Protein AF-A0A851KJR7-F1 (afdb_monomer)

Radius of gyration: 12.96 Å; Cα contacts (8 Å, |Δi|>4): 81; chains: 1; bounding box: 37×23×33 Å

Sequence (93 aa):
ALSKPLDEAFSLWKKLLENPGIPEVRSPEQTVSSLQLLATLYRLQDKPIQALESFLLLRSLCRRLGDPLGTADSLCQLSRILLQLHCPAQAQV

Organism: Vidua chalybeata (NCBI:txid81927)

Solvent-accessible surface area (backbone atoms only — not comparable to full-atom values): 5208 Å² total; per-residue (Å²): 117,99,52,55,71,57,57,51,51,50,52,50,50,52,63,61,59,64,55,86,63,76,68,98,58,99,48,66,68,62,49,53,53,53,43,51,49,51,19,50,53,27,48,75,66,77,33,59,66,63,14,42,56,34,29,52,53,43,23,54,51,24,54,62,72,70,34,66,65,55,26,50,51,27,50,55,53,43,28,52,51,28,48,75,69,72,36,58,81,78,36,66,128

Structure (mmCIF, N/CA/C/O backbone):
data_AF-A0A851KJR7-F1
#
_entry.id   AF-A0A851KJR7-F1
#
loop_
_atom_site.group_PDB
_atom_site.id
_atom_site.type_symbol
_atom_site.label_atom_id
_atom_site.label_alt_id
_atom_site.label_comp_id
_atom_site.label_asym_id
_atom_site.label_entity_id
_atom_site.label_seq_id
_atom_site.pdbx_PDB_ins_code
_atom_site.Cartn_x
_atom_site.Cartn_y
_atom_site.Cartn_z
_atom_site.occupancy
_atom_site.B_iso_or_equiv
_atom_site.auth_seq_id
_atom_site.auth_comp_id
_atom_site.auth_asym_id
_atom_site.auth_atom_id
_atom_site.pdbx_PDB_model_num
ATOM 1 N N . ALA A 1 1 ? 5.823 12.859 17.905 1.00 60.78 1 ALA A N 1
ATOM 2 C CA . ALA A 1 1 ? 4.907 11.785 17.467 1.00 60.78 1 ALA A CA 1
ATOM 3 C C . ALA A 1 1 ? 5.730 10.680 16.813 1.00 60.78 1 ALA A C 1
ATOM 5 O O . ALA A 1 1 ? 6.559 11.003 15.970 1.00 60.78 1 ALA A O 1
ATOM 6 N N . LEU A 1 2 ? 5.540 9.416 17.207 1.00 72.56 2 LEU A N 1
ATOM 7 C CA . LEU A 1 2 ? 6.338 8.263 16.742 1.00 72.56 2 LEU A CA 1
ATOM 8 C C . LEU A 1 2 ? 6.260 8.015 15.219 1.00 72.56 2 LEU A C 1
ATOM 10 O O . LEU A 1 2 ? 7.076 7.284 14.675 1.00 72.56 2 LEU A O 1
ATOM 14 N N . SER A 1 3 ? 5.320 8.656 14.518 1.00 81.88 3 SER A N 1
ATOM 15 C CA . SER A 1 3 ? 5.102 8.487 13.080 1.00 81.88 3 SER A CA 1
ATOM 16 C C . SER A 1 3 ? 5.804 9.505 12.183 1.00 81.88 3 SER A C 1
ATOM 18 O O . SER A 1 3 ? 5.733 9.352 10.971 1.00 81.88 3 SER A O 1
ATOM 20 N N . LYS A 1 4 ? 6.459 10.544 12.724 1.00 90.69 4 LYS A N 1
ATOM 21 C CA . LYS A 1 4 ? 6.982 11.653 11.901 1.00 90.69 4 LYS A CA 1
ATOM 22 C C . LYS A 1 4 ? 7.876 11.184 10.730 1.00 90.69 4 LYS A C 1
ATOM 24 O O . LYS A 1 4 ? 7.612 11.612 9.610 1.00 90.69 4 LYS A O 1
ATOM 29 N N . PRO A 1 5 ? 8.839 10.260 10.921 1.00 92.00 5 PRO A N 1
ATOM 30 C CA . PRO A 1 5 ? 9.645 9.754 9.806 1.00 92.00 5 PRO A CA 1
ATOM 31 C C . PRO A 1 5 ? 8.823 8.975 8.769 1.00 92.00 5 PRO A C 1
ATOM 33 O O . PRO A 1 5 ? 9.117 9.014 7.579 1.00 92.00 5 PRO A O 1
ATOM 36 N N . LEU A 1 6 ? 7.773 8.277 9.216 1.00 94.25 6 LEU A N 1
ATOM 37 C CA . LEU A 1 6 ? 6.872 7.526 8.343 1.00 94.25 6 LEU A CA 1
ATOM 38 C C . LEU A 1 6 ? 6.022 8.475 7.485 1.00 94.25 6 LEU A C 1
ATOM 40 O O . LEU A 1 6 ? 5.883 8.254 6.287 1.00 94.25 6 LEU A O 1
ATOM 44 N N . ASP A 1 7 ? 5.526 9.561 8.085 1.00 95.69 7 ASP A N 1
ATOM 45 C CA . ASP A 1 7 ? 4.746 10.611 7.417 1.00 95.69 7 ASP A CA 1
ATOM 46 C C . ASP A 1 7 ? 5.588 11.383 6.380 1.00 95.69 7 ASP A C 1
ATOM 48 O O . ASP A 1 7 ? 5.115 11.692 5.279 1.00 95.69 7 ASP A O 1
ATOM 52 N N . GLU A 1 8 ? 6.864 11.628 6.683 1.00 96.44 8 GLU A N 1
ATOM 53 C CA . GLU A 1 8 ? 7.831 12.198 5.737 1.00 96.44 8 GLU A CA 1
ATOM 54 C C . GLU A 1 8 ? 8.113 11.236 4.573 1.00 96.44 8 GLU A C 1
ATOM 56 O O . GLU A 1 8 ? 7.998 11.631 3.410 1.00 96.44 8 GLU A O 1
ATOM 61 N N . ALA A 1 9 ? 8.397 9.961 4.863 1.00 95.50 9 ALA A N 1
ATOM 62 C CA . ALA A 1 9 ? 8.603 8.941 3.834 1.00 95.50 9 ALA A CA 1
ATOM 63 C C . ALA A 1 9 ? 7.375 8.800 2.924 1.00 95.50 9 ALA A C 1
ATOM 65 O O . ALA A 1 9 ? 7.502 8.746 1.701 1.00 95.50 9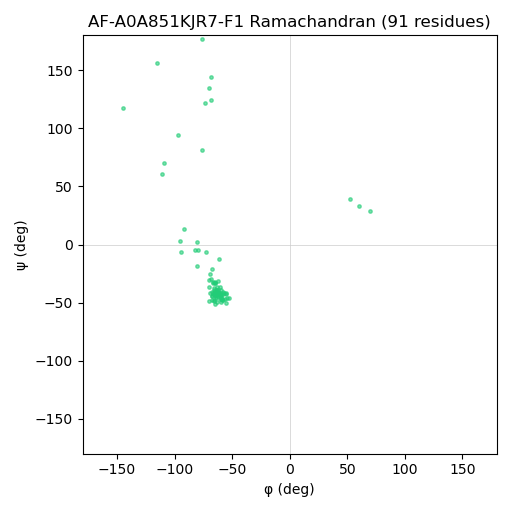 ALA A O 1
ATOM 66 N N . PHE A 1 10 ? 6.174 8.803 3.501 1.00 96.75 10 PHE A N 1
ATOM 67 C CA . PHE A 1 10 ? 4.929 8.728 2.749 1.00 96.75 10 PHE A CA 1
ATOM 68 C C . PHE A 1 10 ? 4.743 9.922 1.804 1.00 96.75 10 PHE A C 1
ATOM 70 O O . PHE A 1 10 ? 4.341 9.754 0.651 1.00 96.75 10 PHE A O 1
ATOM 77 N N . SER A 1 11 ? 5.093 11.126 2.258 1.00 96.94 11 SER A N 1
ATOM 78 C CA . SER A 1 11 ? 5.047 12.338 1.432 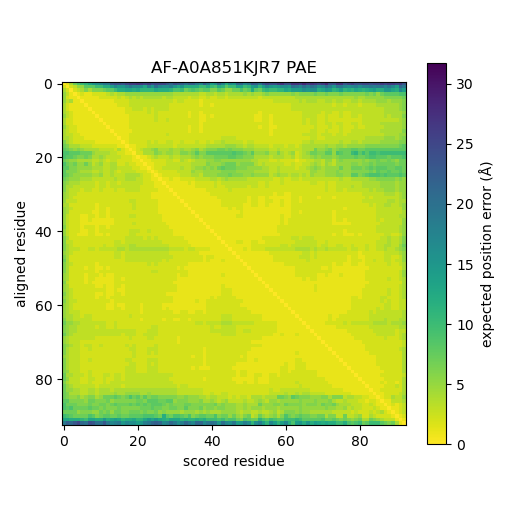1.00 96.94 11 SER A CA 1
ATOM 79 C C . SER A 1 11 ? 6.022 12.265 0.250 1.00 96.94 11 SER A C 1
ATOM 81 O O . SER A 1 11 ? 5.670 12.654 -0.865 1.00 96.94 11 SER A O 1
ATOM 83 N N . LEU A 1 12 ? 7.219 11.708 0.464 1.00 95.62 12 LEU A N 1
ATOM 84 C CA . LEU A 1 12 ? 8.196 11.476 -0.604 1.00 95.62 12 LEU A CA 1
ATOM 85 C C . LEU A 1 12 ? 7.693 10.451 -1.628 1.00 95.62 12 LEU A C 1
ATOM 87 O O . LEU A 1 12 ? 7.801 10.697 -2.829 1.00 95.62 12 LEU A O 1
ATOM 91 N N . TRP A 1 13 ? 7.083 9.350 -1.177 1.00 95.88 13 TRP A N 1
ATOM 92 C CA . TRP A 1 13 ? 6.476 8.364 -2.078 1.00 95.88 13 TRP A CA 1
ATOM 93 C C . TRP A 1 13 ? 5.343 8.955 -2.911 1.00 95.88 13 TRP A C 1
ATOM 95 O O . TRP A 1 13 ? 5.298 8.720 -4.118 1.00 95.88 13 TRP A O 1
ATOM 105 N N . LYS A 1 14 ? 4.463 9.761 -2.300 1.00 96.12 14 LYS A N 1
ATOM 106 C CA . LYS A 1 14 ? 3.393 10.467 -3.021 1.00 96.12 14 LYS A CA 1
ATOM 107 C C . LYS A 1 14 ? 3.950 11.340 -4.140 1.00 96.12 14 LYS A C 1
ATOM 109 O O . LYS A 1 14 ? 3.472 11.246 -5.264 1.00 96.12 14 LYS A O 1
ATOM 114 N N . LYS A 1 15 ? 4.994 12.120 -3.850 1.00 95.44 15 LYS A N 1
ATOM 115 C CA . LYS A 1 15 ? 5.656 12.974 -4.843 1.00 95.44 15 LYS A CA 1
ATOM 116 C C . LYS A 1 15 ? 6.323 12.166 -5.959 1.00 95.44 15 LYS A C 1
ATOM 118 O O . LYS A 1 15 ? 6.206 12.518 -7.125 1.00 95.44 15 LYS A O 1
ATOM 123 N N . LEU A 1 16 ? 7.016 11.078 -5.621 1.00 94.00 16 LEU A N 1
ATOM 124 C CA . LEU A 1 16 ? 7.697 10.238 -6.611 1.00 94.00 16 LEU A CA 1
ATOM 125 C C . LEU A 1 16 ? 6.710 9.539 -7.562 1.00 94.00 16 LEU A C 1
ATOM 127 O O . LEU A 1 16 ? 6.984 9.414 -8.753 1.00 94.00 16 LEU A O 1
ATOM 131 N N . LEU A 1 17 ? 5.572 9.077 -7.036 1.00 93.56 17 LEU A N 1
ATOM 132 C CA . LEU A 1 17 ? 4.581 8.278 -7.769 1.00 93.56 17 LEU A CA 1
ATOM 133 C C . LEU A 1 17 ? 3.429 9.100 -8.369 1.00 93.56 17 LEU A C 1
ATOM 135 O O . LEU A 1 17 ? 2.515 8.519 -8.969 1.00 93.56 17 LEU A O 1
ATOM 139 N N . GLU A 1 18 ? 3.479 10.427 -8.223 1.00 92.31 18 GLU A N 1
ATOM 140 C CA . GLU A 1 18 ? 2.513 11.379 -8.781 1.00 92.31 18 GLU A CA 1
ATOM 141 C C . GLU A 1 18 ? 2.377 11.205 -10.298 1.00 92.31 18 GLU A C 1
ATOM 143 O O . GLU A 1 18 ? 1.268 11.130 -10.829 1.00 92.31 18 GLU A O 1
ATOM 148 N N . ASN A 1 19 ? 3.505 11.029 -10.992 1.00 90.31 19 ASN A N 1
ATOM 149 C CA . ASN A 1 19 ? 3.502 10.746 -12.421 1.00 90.31 19 ASN A CA 1
ATOM 150 C C . ASN A 1 19 ? 2.967 9.333 -12.698 1.00 90.31 19 ASN A C 1
ATOM 152 O O . ASN A 1 19 ? 3.410 8.389 -12.047 1.00 90.31 19 ASN A O 1
ATOM 156 N N . PRO A 1 20 ? 2.075 9.140 -13.689 1.00 84.44 20 PRO A N 1
ATOM 157 C CA . PRO A 1 20 ? 1.417 7.857 -13.957 1.00 84.44 20 PRO A CA 1
ATOM 158 C C . PRO A 1 20 ? 2.326 6.781 -14.577 1.00 84.44 20 PRO A C 1
ATOM 160 O O . PRO A 1 20 ? 1.893 5.640 -14.720 1.00 84.44 20 PRO A O 1
ATOM 163 N N . GLY A 1 21 ? 3.568 7.119 -14.934 1.00 90.88 21 GLY A N 1
ATOM 164 C CA . GLY A 1 21 ? 4.548 6.181 -15.480 1.00 90.88 21 GLY A CA 1
ATOM 165 C C . GLY A 1 21 ? 5.186 5.262 -14.433 1.00 90.88 21 GLY A C 1
ATOM 166 O O . GLY A 1 21 ? 4.937 5.373 -13.226 1.00 90.88 21 GLY A O 1
ATOM 167 N N . ILE A 1 22 ? 6.032 4.349 -14.915 1.00 91.00 22 ILE A N 1
ATOM 168 C CA . ILE A 1 22 ? 6.942 3.577 -14.064 1.00 91.00 22 ILE A CA 1
ATOM 169 C C . ILE A 1 22 ? 7.990 4.558 -13.517 1.00 91.00 22 ILE A C 1
ATOM 171 O O . ILE A 1 22 ? 8.610 5.264 -14.313 1.00 91.00 22 ILE A O 1
ATOM 175 N N . PRO A 1 23 ? 8.170 4.660 -12.190 1.00 91.44 23 PRO A N 1
ATOM 176 C CA . PRO A 1 23 ? 9.125 5.598 -11.618 1.00 91.44 23 PRO A CA 1
ATOM 177 C C . PRO A 1 23 ? 10.563 5.180 -11.946 1.00 91.44 23 PRO A C 1
ATOM 179 O O . PRO A 1 23 ? 10.892 3.993 -11.930 1.00 91.44 23 PRO A O 1
ATOM 182 N N . GLU A 1 24 ? 11.439 6.156 -12.183 1.00 91.94 24 GLU A N 1
ATOM 183 C CA . GLU A 1 24 ? 12.876 5.922 -12.357 1.00 91.94 24 GLU A CA 1
ATOM 184 C C . GLU A 1 24 ? 13.539 5.656 -11.000 1.00 91.94 24 GLU A C 1
ATOM 186 O O . GLU A 1 24 ? 14.108 6.535 -10.352 1.00 91.94 24 GLU A O 1
ATOM 191 N N . VAL A 1 25 ? 13.416 4.417 -10.535 1.00 92.12 25 VAL A N 1
ATOM 192 C CA . VAL A 1 25 ? 14.012 3.925 -9.290 1.00 92.12 25 VAL A CA 1
ATOM 193 C C . VAL A 1 25 ? 15.040 2.847 -9.585 1.00 92.12 25 VAL A C 1
ATOM 195 O O . VAL A 1 25 ? 14.964 2.145 -10.590 1.00 92.12 25 VAL A O 1
ATOM 198 N N . ARG A 1 26 ? 15.988 2.662 -8.662 1.00 92.94 26 ARG A N 1
ATOM 199 C CA . ARG A 1 26 ? 17.017 1.621 -8.779 1.00 92.94 26 ARG A CA 1
ATOM 200 C C . ARG A 1 26 ? 16.427 0.207 -8.893 1.00 92.94 26 ARG A C 1
ATOM 202 O O . ARG A 1 26 ? 16.963 -0.601 -9.640 1.00 92.94 26 ARG A O 1
ATOM 209 N N . SER A 1 27 ? 15.381 -0.100 -8.120 1.00 95.06 27 SER A N 1
ATOM 210 C CA . SER A 1 27 ? 14.652 -1.376 -8.176 1.00 95.06 27 SER A CA 1
ATOM 211 C C . SER A 1 27 ? 13.160 -1.144 -7.913 1.00 95.06 27 SER A C 1
ATOM 213 O O . SER A 1 27 ? 12.790 -0.697 -6.816 1.00 95.06 27 SER A O 1
ATOM 215 N N . PRO A 1 28 ? 12.289 -1.446 -8.889 1.00 92.88 28 PRO A N 1
ATOM 216 C CA . PRO A 1 28 ? 10.842 -1.421 -8.698 1.00 92.88 28 PRO A CA 1
ATOM 217 C C . PRO A 1 28 ? 10.357 -2.401 -7.622 1.00 92.88 28 PRO A C 1
ATOM 219 O O . PRO A 1 28 ? 9.476 -2.062 -6.838 1.00 92.88 28 PRO A O 1
ATOM 222 N N . GLU A 1 29 ? 10.971 -3.578 -7.511 1.00 92.62 29 GLU A N 1
ATOM 223 C CA . GLU A 1 29 ? 10.579 -4.634 -6.568 1.00 92.62 29 GLU A CA 1
ATOM 224 C C . GLU A 1 29 ? 10.840 -4.213 -5.115 1.00 92.62 29 GLU A C 1
ATOM 226 O O . GLU A 1 29 ? 9.982 -4.355 -4.235 1.00 92.62 29 GLU A O 1
ATOM 231 N N . GLN A 1 30 ? 12.015 -3.627 -4.857 1.00 94.88 30 GLN A N 1
ATOM 232 C CA . GLN A 1 30 ? 12.337 -3.057 -3.546 1.00 94.88 30 GLN A CA 1
ATOM 233 C C . GLN A 1 30 ? 11.439 -1.862 -3.218 1.00 94.88 30 GLN A C 1
ATOM 235 O O . GLN A 1 30 ? 11.076 -1.660 -2.057 1.00 94.88 30 GLN A O 1
ATOM 240 N N . THR A 1 31 ? 11.049 -1.093 -4.236 1.00 94.94 31 THR A N 1
ATOM 241 C CA . THR A 1 31 ? 10.133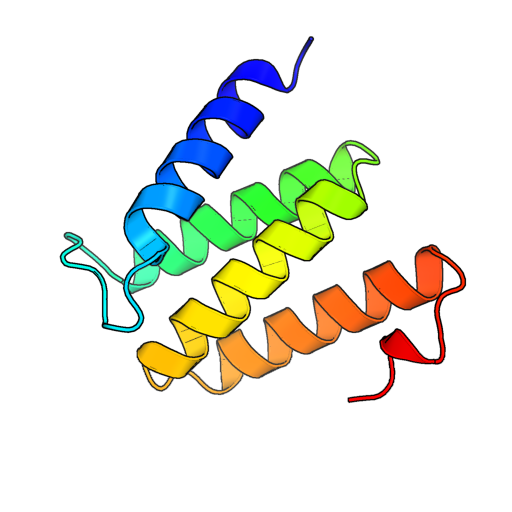 0.042 -4.084 1.00 94.94 31 THR A CA 1
ATOM 242 C C . THR A 1 31 ? 8.740 -0.421 -3.655 1.00 94.94 31 THR A C 1
ATOM 244 O O . THR A 1 31 ? 8.210 0.084 -2.665 1.00 94.94 31 THR A O 1
ATOM 247 N N . VAL A 1 32 ? 8.185 -1.436 -4.327 1.00 97.00 32 VAL A N 1
ATOM 248 C CA . VAL A 1 32 ? 6.921 -2.096 -3.951 1.00 97.00 32 VAL A CA 1
ATOM 249 C C . VAL A 1 32 ? 6.994 -2.614 -2.512 1.00 97.00 32 VAL A C 1
ATOM 251 O O . VAL A 1 32 ? 6.142 -2.276 -1.691 1.00 97.00 32 VAL A O 1
ATOM 254 N N . SER A 1 33 ? 8.059 -3.346 -2.174 1.00 96.88 33 SER A N 1
ATOM 255 C CA . SER A 1 33 ? 8.247 -3.922 -0.832 1.00 96.88 33 SER A CA 1
ATOM 256 C C . SER A 1 33 ? 8.316 -2.846 0.261 1.00 96.88 33 SER A C 1
ATOM 258 O O . SER A 1 33 ? 7.698 -2.974 1.319 1.00 96.88 33 SER A O 1
ATOM 260 N N . SER A 1 34 ? 9.033 -1.751 -0.001 1.00 96.50 34 SER A N 1
ATOM 261 C CA . SER A 1 34 ? 9.170 -0.630 0.940 1.00 96.50 34 SER A CA 1
ATOM 262 C C . SER A 1 34 ? 7.841 0.091 1.168 1.00 96.50 34 SER A C 1
ATOM 264 O O . SER A 1 34 ? 7.503 0.443 2.300 1.00 96.50 34 SER A O 1
ATOM 266 N N . LEU A 1 35 ? 7.058 0.285 0.104 1.00 97.06 35 LEU A N 1
ATOM 267 C CA . LEU A 1 35 ? 5.749 0.926 0.184 1.00 97.06 35 LEU A CA 1
ATOM 268 C C . LEU A 1 35 ? 4.718 0.032 0.899 1.00 97.06 35 LEU A C 1
ATOM 270 O O . LEU A 1 35 ? 3.926 0.530 1.701 1.00 97.06 35 LEU A O 1
ATOM 274 N N . GLN A 1 36 ? 4.773 -1.288 0.690 1.00 97.88 36 GLN A N 1
ATOM 275 C CA . GLN A 1 36 ? 3.955 -2.259 1.424 1.00 97.88 36 GLN A CA 1
ATOM 276 C C . GLN A 1 36 ? 4.274 -2.269 2.926 1.00 97.88 36 GLN A C 1
ATOM 278 O O . GLN A 1 36 ? 3.357 -2.313 3.756 1.00 97.88 36 GLN A O 1
ATOM 283 N N . LEU A 1 37 ? 5.558 -2.185 3.291 1.00 97.62 37 LEU A N 1
ATOM 284 C CA . LEU A 1 37 ? 5.983 -2.073 4.687 1.00 97.62 37 LEU A CA 1
ATOM 285 C C . LEU A 1 37 ? 5.418 -0.802 5.332 1.00 97.62 37 LEU A C 1
ATOM 287 O O . LEU A 1 37 ? 4.840 -0.871 6.415 1.00 97.62 37 LEU A O 1
ATOM 291 N N . LEU A 1 38 ? 5.516 0.339 4.648 1.00 97.31 38 LEU A N 1
ATOM 292 C CA . LEU A 1 38 ? 4.965 1.611 5.117 1.00 97.31 38 LEU A CA 1
ATOM 293 C C . LEU A 1 38 ? 3.446 1.538 5.346 1.00 97.31 38 LEU A C 1
ATOM 295 O O . LEU A 1 38 ? 2.970 1.924 6.416 1.00 97.31 38 LEU A O 1
ATOM 299 N N . ALA A 1 39 ? 2.691 0.978 4.396 1.00 97.56 39 ALA A N 1
ATOM 300 C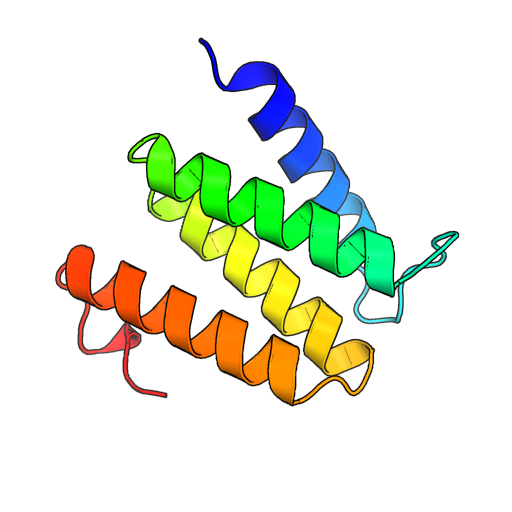 CA . ALA A 1 39 ? 1.243 0.795 4.530 1.00 97.56 39 ALA A CA 1
ATOM 301 C C . ALA A 1 39 ? 0.881 -0.106 5.726 1.00 97.56 39 ALA A C 1
ATOM 303 O O . ALA A 1 39 ? -0.037 0.185 6.498 1.00 97.56 39 ALA A O 1
ATOM 304 N N . THR A 1 40 ? 1.648 -1.182 5.919 1.00 97.06 40 THR A N 1
ATOM 305 C CA . THR A 1 40 ? 1.461 -2.122 7.030 1.00 97.06 40 THR A CA 1
ATOM 306 C C . THR A 1 40 ? 1.780 -1.477 8.378 1.00 97.06 40 THR A C 1
ATOM 308 O O . THR A 1 40 ? 1.029 -1.671 9.333 1.00 97.06 40 THR A O 1
ATOM 311 N N . LEU A 1 41 ? 2.841 -0.668 8.458 1.00 96.62 41 LEU A N 1
ATOM 312 C CA . LEU A 1 41 ? 3.193 0.082 9.666 1.00 96.62 41 LEU A CA 1
ATOM 313 C C . LEU A 1 41 ? 2.098 1.077 10.052 1.00 96.62 41 LEU A C 1
ATOM 315 O O . LEU A 1 41 ? 1.750 1.155 11.228 1.00 96.62 41 LEU A O 1
ATOM 319 N N . TYR A 1 42 ? 1.506 1.785 9.087 1.00 96.88 42 TYR A N 1
ATOM 320 C CA . TYR A 1 42 ? 0.359 2.648 9.372 1.00 96.88 42 TYR A CA 1
ATOM 321 C C . TYR A 1 42 ? -0.825 1.873 9.940 1.00 96.88 42 TYR A C 1
ATOM 323 O O . TYR A 1 42 ? -1.426 2.307 10.922 1.00 96.88 42 TYR A O 1
ATOM 331 N N . ARG A 1 43 ? -1.132 0.702 9.376 1.00 94.75 43 ARG A N 1
ATOM 332 C CA . ARG A 1 43 ? -2.208 -0.145 9.894 1.00 94.75 43 ARG A CA 1
ATOM 333 C C . ARG A 1 43 ? -1.935 -0.601 11.330 1.00 94.75 43 ARG A C 1
ATOM 335 O O . ARG A 1 43 ? -2.844 -0.566 12.144 1.00 94.75 43 ARG A O 1
ATOM 342 N N . LEU A 1 44 ? -0.699 -1.001 11.641 1.00 94.75 44 LEU A N 1
ATOM 343 C CA . LEU A 1 44 ? -0.298 -1.421 12.993 1.00 94.75 44 LEU A CA 1
ATOM 344 C C . LEU A 1 44 ? -0.301 -0.274 14.015 1.00 94.75 44 LEU A C 1
ATOM 346 O O . LEU A 1 44 ? -0.359 -0.532 15.211 1.00 94.75 44 LEU A O 1
ATOM 350 N N . GLN A 1 45 ? -0.223 0.976 13.558 1.00 94.62 45 GLN A N 1
ATOM 351 C CA . GLN A 1 45 ? -0.312 2.172 14.402 1.00 94.62 45 GLN A CA 1
ATOM 352 C C . GLN A 1 45 ? -1.748 2.705 14.540 1.00 94.6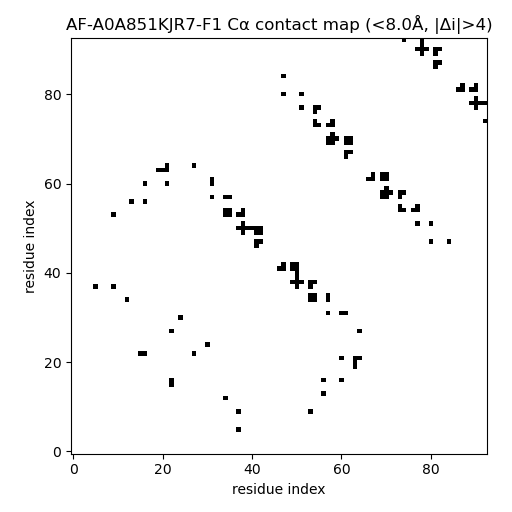2 45 GLN A C 1
ATOM 354 O O . GLN A 1 45 ? -1.916 3.855 14.942 1.00 94.62 45 GLN A O 1
ATOM 359 N N . ASP A 1 46 ? -2.765 1.929 14.152 1.00 94.00 46 ASP A N 1
ATOM 360 C CA . ASP A 1 46 ? -4.170 2.357 14.118 1.00 94.00 46 ASP A CA 1
ATOM 361 C C . ASP A 1 46 ? -4.379 3.664 13.331 1.00 94.00 46 ASP A C 1
ATOM 363 O O . ASP A 1 46 ? -5.178 4.533 13.685 1.00 94.00 46 ASP A O 1
ATOM 367 N N . LYS A 1 47 ? -3.655 3.802 12.211 1.00 95.44 47 LYS A N 1
ATOM 368 C CA . LYS A 1 47 ? -3.775 4.909 11.251 1.00 95.44 47 LYS A CA 1
ATOM 369 C C . LYS A 1 47 ? -4.406 4.423 9.941 1.00 95.44 47 LYS A C 1
ATOM 371 O O . LYS A 1 47 ? -3.722 4.327 8.915 1.00 95.44 47 LYS A O 1
ATOM 376 N N . PRO A 1 48 ? -5.707 4.081 9.947 1.00 95.56 48 PRO A N 1
ATOM 377 C CA . PRO A 1 48 ? -6.343 3.386 8.833 1.00 95.56 48 PRO A CA 1
ATOM 378 C C . PRO A 1 48 ? -6.418 4.236 7.561 1.00 95.56 48 PRO A C 1
ATOM 380 O O . PRO A 1 48 ? -6.294 3.690 6.470 1.00 95.56 48 PRO A O 1
ATOM 383 N N . ILE A 1 49 ? -6.549 5.563 7.676 1.00 95.25 49 ILE A N 1
ATOM 384 C CA . ILE A 1 49 ? -6.602 6.458 6.510 1.00 95.25 49 ILE A CA 1
ATOM 385 C C . ILE A 1 49 ? -5.251 6.495 5.787 1.00 95.25 49 ILE A C 1
ATOM 387 O O . ILE A 1 49 ? -5.196 6.288 4.577 1.00 95.25 49 ILE A O 1
ATOM 391 N N . GLN A 1 50 ? -4.146 6.666 6.520 1.00 96.69 50 GLN A N 1
ATOM 392 C CA . GLN A 1 50 ? -2.804 6.636 5.932 1.00 96.69 50 GLN A CA 1
ATOM 393 C C . GLN A 1 50 ? -2.473 5.263 5.335 1.00 96.69 50 GLN A C 1
ATOM 395 O O . GLN A 1 50 ? -1.882 5.190 4.257 1.00 96.69 50 GLN A O 1
ATOM 400 N N . ALA A 1 51 ? -2.882 4.173 5.995 1.00 97.50 51 ALA A N 1
ATOM 401 C CA . ALA A 1 51 ? -2.727 2.827 5.449 1.00 97.50 51 ALA A CA 1
ATOM 402 C C . ALA A 1 51 ? -3.492 2.669 4.125 1.00 97.50 51 ALA A C 1
ATOM 404 O O . ALA A 1 51 ? -2.941 2.145 3.157 1.00 97.50 51 ALA A O 1
ATOM 405 N N . LEU A 1 52 ? -4.727 3.171 4.060 1.00 97.38 52 LEU A N 1
ATOM 406 C CA . LEU A 1 52 ? -5.571 3.118 2.869 1.00 97.38 52 LEU A CA 1
ATOM 407 C C . LEU A 1 52 ? -4.957 3.897 1.700 1.00 97.38 52 LEU A C 1
ATOM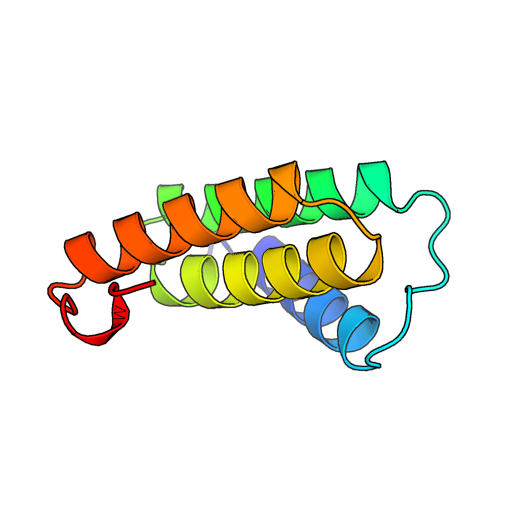 409 O O . LEU A 1 52 ? -4.805 3.342 0.614 1.00 97.38 52 LEU A O 1
ATOM 413 N N . GLU A 1 53 ? -4.526 5.142 1.919 1.00 97.19 53 GLU A N 1
ATOM 414 C CA . GLU A 1 53 ? -3.833 5.911 0.876 1.00 97.19 53 GLU A CA 1
ATOM 415 C C . GLU A 1 53 ? -2.543 5.211 0.409 1.00 97.19 53 GLU A C 1
ATOM 417 O O . GLU A 1 53 ? -2.241 5.179 -0.786 1.00 97.19 53 GLU A O 1
ATOM 422 N N . SER A 1 54 ? -1.798 4.603 1.335 1.00 97.81 54 SER A N 1
ATOM 423 C CA . SER A 1 54 ? -0.556 3.889 1.017 1.00 97.81 54 SER A CA 1
ATOM 424 C C . SER A 1 54 ? -0.807 2.639 0.170 1.00 97.81 54 SER A C 1
ATOM 426 O O . SER A 1 54 ? -0.104 2.416 -0.816 1.00 97.81 54 SER A O 1
ATOM 428 N N . PHE A 1 55 ? -1.840 1.850 0.487 1.00 98.12 55 PHE A N 1
ATOM 429 C CA . PHE A 1 55 ? -2.230 0.697 -0.332 1.00 98.12 55 PHE A CA 1
ATOM 430 C C . PHE A 1 55 ? -2.812 1.106 -1.695 1.00 98.12 55 PHE A C 1
ATOM 432 O O . PHE A 1 55 ? -2.632 0.378 -2.672 1.00 98.12 55 PHE A O 1
ATOM 439 N N . LEU A 1 56 ? -3.453 2.276 -1.814 1.00 97.25 56 LEU A N 1
ATOM 440 C CA . LEU A 1 56 ? -3.864 2.823 -3.115 1.00 97.25 56 LEU A CA 1
ATOM 441 C C . LEU A 1 56 ? -2.657 3.178 -3.993 1.00 97.25 56 LEU A C 1
ATOM 443 O O . LEU A 1 56 ? -2.651 2.851 -5.185 1.00 97.25 56 LEU A O 1
ATOM 447 N N . LEU A 1 57 ? -1.622 3.798 -3.416 1.00 97.00 57 LEU A N 1
ATOM 448 C CA . LEU A 1 57 ? -0.362 4.050 -4.123 1.00 97.00 57 LEU A CA 1
ATOM 449 C C . LEU A 1 57 ? 0.319 2.741 -4.538 1.00 97.00 57 LEU A C 1
ATOM 451 O O . LEU A 1 57 ? 0.746 2.626 -5.687 1.00 97.00 57 LEU A O 1
ATOM 455 N N . LEU A 1 58 ? 0.368 1.748 -3.643 1.00 97.81 58 LEU A N 1
ATOM 456 C CA . LEU A 1 58 ? 0.948 0.431 -3.923 1.00 97.81 58 LEU A CA 1
ATOM 457 C C . LEU A 1 58 ? 0.233 -0.265 -5.081 1.00 97.81 58 LEU A C 1
ATOM 459 O O . LEU A 1 58 ? 0.876 -0.657 -6.052 1.00 97.81 58 LEU A O 1
ATOM 463 N N . ARG A 1 59 ? -1.103 -0.321 -5.037 1.00 97.31 59 ARG A N 1
ATOM 464 C CA . ARG A 1 59 ? -1.933 -0.859 -6.123 1.00 97.31 59 ARG A CA 1
ATOM 465 C C . ARG A 1 59 ? -1.632 -0.165 -7.451 1.00 97.31 59 ARG A C 1
ATOM 467 O O . ARG A 1 59 ? -1.516 -0.824 -8.481 1.00 97.31 59 ARG A O 1
ATOM 474 N N . SER A 1 60 ? -1.547 1.167 -7.438 1.00 96.44 60 SER A N 1
ATOM 475 C CA . SER A 1 60 ? -1.242 1.957 -8.633 1.00 96.44 60 SER A CA 1
ATOM 476 C C . SER A 1 60 ? 0.122 1.576 -9.210 1.00 96.44 60 SER A C 1
ATOM 478 O O . SER A 1 60 ? 0.218 1.343 -10.413 1.00 96.44 60 SER A O 1
ATOM 480 N N . LEU A 1 61 ? 1.147 1.451 -8.362 1.00 96.81 61 LEU A N 1
ATOM 481 C CA . LEU A 1 61 ? 2.489 1.052 -8.773 1.00 96.81 61 LEU A CA 1
ATOM 482 C C . LEU A 1 61 ? 2.525 -0.383 -9.320 1.00 96.81 61 LEU A C 1
ATOM 484 O O . LEU A 1 61 ? 2.988 -0.572 -10.441 1.00 96.81 61 LEU A O 1
ATOM 488 N N . CYS A 1 62 ? 1.986 -1.371 -8.598 1.00 97.50 62 CYS A N 1
ATOM 489 C CA . CYS A 1 62 ? 1.925 -2.765 -9.061 1.00 97.50 62 CYS A CA 1
ATOM 490 C C . CYS A 1 62 ? 1.224 -2.878 -10.420 1.00 97.50 62 CYS A C 1
ATOM 492 O O . CYS A 1 62 ? 1.725 -3.542 -11.325 1.00 97.50 62 CYS A O 1
ATOM 494 N N . ARG A 1 63 ? 0.120 -2.146 -10.621 1.00 96.75 63 ARG A N 1
ATOM 495 C CA . ARG A 1 63 ? -0.576 -2.114 -11.913 1.00 96.75 63 ARG A CA 1
ATOM 496 C C . ARG A 1 63 ? 0.302 -1.555 -13.036 1.00 96.75 63 ARG A C 1
ATOM 498 O O . ARG A 1 63 ? 0.280 -2.098 -14.134 1.00 96.75 63 ARG A O 1
ATOM 505 N N . ARG A 1 64 ? 1.065 -0.484 -12.782 1.00 95.62 64 ARG A N 1
ATOM 506 C CA . ARG A 1 64 ? 1.988 0.108 -13.773 1.00 95.62 64 ARG A CA 1
ATOM 507 C C . ARG A 1 64 ? 3.147 -0.829 -14.116 1.00 95.62 64 ARG A C 1
ATOM 509 O O . ARG A 1 64 ? 3.606 -0.820 -15.250 1.00 95.62 64 ARG A O 1
ATOM 516 N N . LEU A 1 65 ? 3.596 -1.631 -13.151 1.00 95.94 65 LEU A N 1
ATOM 517 C CA . LEU A 1 65 ? 4.652 -2.632 -13.328 1.00 95.94 65 LEU A CA 1
ATOM 518 C C . LEU A 1 65 ? 4.158 -3.932 -13.983 1.00 95.94 65 LEU A C 1
ATOM 520 O O . LEU A 1 65 ? 4.967 -4.812 -14.255 1.00 95.94 65 LEU A O 1
ATOM 524 N N . GLY A 1 66 ? 2.851 -4.075 -14.232 1.00 96.19 66 GLY A N 1
ATOM 525 C CA . GLY A 1 66 ? 2.285 -5.321 -14.747 1.00 96.19 66 GLY A CA 1
ATOM 526 C C . GLY A 1 66 ? 2.316 -6.465 -13.728 1.00 96.19 66 GLY A C 1
ATOM 527 O O . GLY A 1 66 ? 2.397 -7.621 -14.127 1.00 96.19 66 GLY A O 1
ATOM 528 N N . ASP A 1 67 ? 2.252 -6.152 -12.430 1.00 97.12 67 ASP A N 1
ATOM 529 C CA . ASP A 1 67 ? 2.214 -7.115 -11.325 1.00 97.12 67 ASP A CA 1
ATOM 530 C C . ASP A 1 67 ? 0.759 -7.356 -10.859 1.00 97.12 67 ASP A C 1
ATOM 532 O O . ASP A 1 67 ? 0.218 -6.596 -10.038 1.00 97.12 67 ASP A O 1
ATOM 536 N N . PRO A 1 68 ? 0.075 -8.394 -11.382 1.00 96.94 68 PRO A N 1
ATOM 537 C CA . PRO A 1 68 ? -1.303 -8.691 -11.007 1.00 96.94 68 PRO A CA 1
ATOM 538 C C . PRO A 1 68 ? -1.422 -9.208 -9.570 1.00 96.94 68 PRO A C 1
ATOM 540 O O . PRO A 1 68 ? -2.439 -8.949 -8.926 1.00 96.94 68 PRO A O 1
ATOM 543 N N . LEU A 1 69 ? -0.401 -9.900 -9.050 1.00 97.25 69 LEU A N 1
ATOM 544 C CA . LEU A 1 69 ? -0.426 -10.456 -7.697 1.00 97.25 69 LEU A CA 1
ATOM 545 C C . LEU A 1 69 ? -0.346 -9.338 -6.657 1.00 97.25 69 LEU A C 1
ATOM 547 O O . LEU A 1 69 ? -1.199 -9.278 -5.772 1.00 97.25 69 LEU A O 1
ATOM 551 N N . GLY A 1 70 ? 0.597 -8.404 -6.805 1.00 97.38 70 GLY A N 1
ATOM 552 C CA . GLY A 1 70 ? 0.687 -7.235 -5.927 1.00 97.38 70 GLY A CA 1
ATOM 553 C C . GLY A 1 70 ? -0.526 -6.307 -6.047 1.00 97.38 70 GLY A C 1
ATOM 554 O O . GLY A 1 70 ? -0.983 -5.734 -5.053 1.00 97.38 70 GLY A O 1
ATOM 555 N N . THR A 1 71 ? -1.124 -6.212 -7.241 1.00 98.06 71 THR A N 1
ATOM 556 C CA . THR A 1 71 ? -2.384 -5.474 -7.443 1.00 98.06 71 THR A CA 1
ATOM 557 C C . THR A 1 71 ? -3.538 -6.109 -6.660 1.00 98.06 71 THR A C 1
ATOM 559 O O . THR A 1 71 ? -4.283 -5.393 -5.983 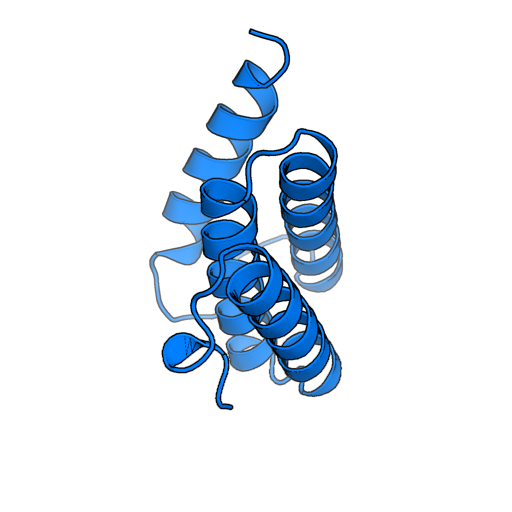1.00 98.06 71 THR A O 1
ATOM 562 N N . ALA A 1 72 ? -3.681 -7.436 -6.731 1.00 97.81 72 ALA A N 1
ATOM 563 C CA . ALA A 1 72 ? -4.714 -8.178 -6.016 1.00 97.81 72 ALA A CA 1
ATOM 564 C C . ALA A 1 72 ? -4.503 -8.142 -4.494 1.00 97.81 72 ALA A C 1
ATOM 566 O O . ALA A 1 72 ? -5.454 -7.869 -3.764 1.00 97.81 72 ALA A O 1
ATOM 567 N N . ASP A 1 73 ? -3.270 -8.333 -4.009 1.00 97.44 73 ASP A N 1
ATOM 568 C CA . ASP A 1 73 ? -2.968 -8.231 -2.575 1.00 97.44 73 ASP A CA 1
ATOM 569 C C . ASP A 1 73 ? -3.324 -6.840 -2.038 1.00 97.44 73 ASP A C 1
ATOM 571 O O . ASP A 1 73 ? -4.069 -6.720 -1.065 1.00 97.44 73 ASP A O 1
ATOM 575 N N . SER A 1 74 ? -2.909 -5.778 -2.736 1.00 97.31 74 SER A N 1
ATOM 576 C CA . SER A 1 74 ? -3.245 -4.400 -2.351 1.00 97.31 74 SER A CA 1
ATOM 577 C C . SER A 1 74 ? -4.760 -4.175 -2.263 1.00 97.31 74 SER A C 1
ATOM 579 O O . SER A 1 74 ? -5.238 -3.547 -1.319 1.00 97.31 74 SER A O 1
ATOM 581 N N . LEU A 1 75 ? -5.536 -4.712 -3.211 1.00 97.56 75 LEU A N 1
ATOM 582 C CA . LEU A 1 75 ? -7.004 -4.658 -3.193 1.00 97.56 75 LEU A CA 1
ATOM 583 C C . LEU A 1 75 ? -7.609 -5.410 -2.001 1.00 97.56 75 LEU A C 1
ATOM 585 O O . LEU A 1 75 ? -8.523 -4.894 -1.351 1.00 97.56 75 LEU A O 1
ATOM 589 N N . CYS A 1 76 ? -7.081 -6.589 -1.671 1.00 97.06 76 CYS A N 1
ATOM 590 C CA . CYS A 1 76 ? -7.486 -7.335 -0.482 1.00 97.06 76 CYS A CA 1
ATOM 591 C C . CYS A 1 76 ? -7.229 -6.526 0.797 1.00 97.06 76 CYS A C 1
ATOM 593 O O . CYS A 1 76 ? -8.102 -6.454 1.665 1.00 97.06 76 CYS A O 1
ATOM 595 N N . GLN A 1 77 ? -6.067 -5.872 0.912 1.00 97.38 77 GLN A N 1
ATOM 596 C CA . GLN A 1 77 ? -5.757 -5.026 2.070 1.00 97.38 77 GLN A CA 1
ATOM 597 C C . GLN A 1 77 ? -6.689 -3.811 2.166 1.00 97.38 77 GLN A C 1
ATOM 599 O O . GLN A 1 77 ? -7.204 -3.527 3.249 1.00 97.38 77 GLN A O 1
ATOM 604 N N . LEU A 1 78 ? -6.962 -3.132 1.045 1.00 97.19 78 LEU A N 1
ATOM 605 C CA . LEU A 1 78 ? -7.908 -2.010 0.986 1.00 97.19 78 LEU A CA 1
ATOM 606 C C . LEU A 1 78 ? -9.306 -2.425 1.447 1.00 97.19 78 LEU A C 1
ATOM 608 O O . LEU A 1 78 ? -9.891 -1.771 2.309 1.00 97.19 78 LEU A O 1
ATOM 612 N N . SER A 1 79 ? -9.804 -3.546 0.926 1.00 97.00 79 SER A N 1
ATOM 613 C CA . SER A 1 79 ? -11.124 -4.082 1.274 1.00 97.00 79 SER A CA 1
ATOM 614 C C . SER A 1 79 ? -11.217 -4.387 2.769 1.00 97.00 79 SER A C 1
ATOM 616 O O . SER A 1 79 ? -12.180 -3.998 3.424 1.00 97.00 79 SER A O 1
ATOM 618 N N . ARG A 1 80 ? -10.180 -5.009 3.350 1.00 95.81 80 ARG A N 1
ATOM 619 C CA . ARG A 1 80 ? -10.120 -5.278 4.796 1.00 95.81 80 ARG A CA 1
ATOM 620 C C . ARG A 1 80 ? -10.190 -3.998 5.626 1.00 95.81 80 ARG A C 1
ATOM 622 O O . ARG A 1 80 ? -10.958 -3.957 6.582 1.00 95.81 80 ARG A O 1
ATOM 629 N N . ILE A 1 81 ? -9.421 -2.969 5.265 1.00 96.12 81 ILE A N 1
ATOM 630 C CA . ILE A 1 81 ? -9.422 -1.688 5.990 1.00 96.12 81 ILE A CA 1
ATOM 631 C C . ILE A 1 81 ? -10.794 -1.014 5.884 1.00 96.12 81 ILE A C 1
ATOM 633 O O . ILE A 1 81 ? -11.335 -0.563 6.888 1.00 96.12 81 ILE A O 1
ATOM 637 N N . LEU A 1 82 ? -11.393 -0.981 4.693 1.00 96.06 82 LEU A N 1
ATOM 638 C CA . LEU A 1 82 ? -12.712 -0.377 4.481 1.00 96.06 82 LEU A CA 1
ATOM 639 C C . LEU A 1 82 ? -13.815 -1.084 5.274 1.00 96.06 82 LEU A C 1
ATOM 641 O O . LEU A 1 82 ? -14.668 -0.4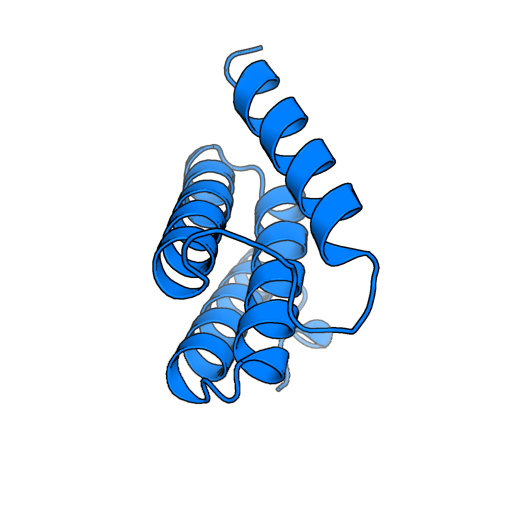20 5.860 1.00 96.06 82 LEU A O 1
ATOM 645 N N . LEU A 1 83 ? -13.770 -2.415 5.361 1.00 95.44 83 LEU A N 1
ATOM 646 C CA . LEU A 1 83 ? -14.685 -3.178 6.209 1.00 95.44 83 LEU A CA 1
ATOM 647 C C . LEU A 1 83 ? -14.482 -2.864 7.699 1.00 95.44 83 LEU A C 1
ATOM 649 O O . LEU A 1 83 ? -15.464 -2.671 8.409 1.00 95.44 83 LEU A O 1
ATOM 653 N N . GLN A 1 84 ? -13.233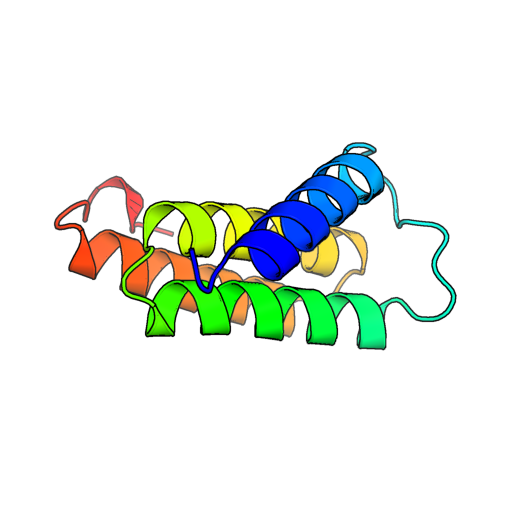 -2.740 8.166 1.00 93.50 84 GLN A N 1
ATOM 654 C CA . GLN A 1 84 ? -12.927 -2.321 9.545 1.00 93.50 84 GLN A CA 1
ATOM 655 C C . GLN A 1 84 ? -13.421 -0.898 9.853 1.00 93.50 84 GLN A C 1
ATOM 657 O O . GLN A 1 84 ? -13.814 -0.607 10.981 1.00 93.50 84 GLN A O 1
ATOM 662 N N . LEU A 1 85 ? -13.437 -0.021 8.849 1.00 93.88 85 LEU A N 1
ATOM 663 C CA . LEU A 1 85 ? -13.973 1.337 8.940 1.00 93.88 85 LEU A CA 1
ATOM 664 C C . LEU A 1 85 ? -15.503 1.409 8.804 1.00 93.88 85 LEU A C 1
ATOM 666 O O . LEU A 1 85 ? -16.053 2.504 8.850 1.00 93.88 85 LEU A O 1
ATOM 670 N N . HIS A 1 86 ? -16.199 0.274 8.674 1.00 93.12 86 HIS A N 1
ATOM 671 C CA . HIS A 1 86 ? -17.649 0.211 8.449 1.00 93.12 86 HIS A CA 1
ATOM 672 C C . HIS A 1 86 ? -18.088 0.919 7.152 1.00 93.12 86 HIS A C 1
ATOM 674 O O . HIS A 1 86 ? -19.195 1.447 7.053 1.00 93.12 86 HIS A O 1
ATOM 680 N N . CYS A 1 87 ? -17.231 0.872 6.128 1.00 92.94 87 CYS A N 1
ATOM 681 C CA . CYS A 1 87 ? -17.455 1.412 4.785 1.00 92.94 87 CYS A CA 1
ATOM 682 C C . CYS A 1 87 ? -17.605 0.284 3.735 1.00 92.94 87 CYS A C 1
ATOM 684 O O . CYS A 1 87 ? -16.799 0.189 2.805 1.00 92.94 87 CYS A O 1
ATOM 686 N N . PRO A 1 88 ? -18.605 -0.614 3.850 1.00 89.50 88 PRO A N 1
ATOM 687 C CA . PRO A 1 88 ? -18.711 -1.793 2.989 1.00 89.50 88 PRO A CA 1
ATOM 688 C C . PRO A 1 88 ? -19.065 -1.460 1.536 1.00 89.50 88 PRO A C 1
ATOM 690 O O . PRO A 1 88 ? -18.716 -2.224 0.644 1.00 89.50 88 PRO A O 1
ATOM 693 N N . ALA A 1 89 ? -19.728 -0.328 1.276 1.00 90.81 89 ALA A N 1
ATOM 694 C CA . ALA A 1 89 ? -20.049 0.102 -0.086 1.00 90.81 89 ALA A CA 1
ATOM 695 C C . ALA A 1 89 ? -18.780 0.386 -0.906 1.00 90.81 89 ALA A C 1
ATOM 697 O O . ALA A 1 89 ? -18.714 0.065 -2.086 1.00 90.81 89 ALA A O 1
ATOM 698 N N . GLN A 1 90 ? -17.752 0.940 -0.262 1.00 89.44 90 GLN A N 1
ATOM 699 C CA . GLN A 1 90 ? -16.460 1.235 -0.874 1.00 89.44 90 GLN A CA 1
ATOM 700 C C . GLN A 1 90 ? -15.551 -0.002 -0.961 1.00 89.44 90 GLN A C 1
ATOM 702 O O . GLN A 1 90 ? -14.584 0.014 -1.716 1.00 89.44 90 GLN A O 1
ATOM 707 N N . ALA A 1 91 ? -15.831 -1.052 -0.180 1.00 87.75 91 ALA A N 1
ATOM 708 C CA . ALA A 1 91 ? -15.049 -2.291 -0.149 1.00 87.75 91 ALA A CA 1
ATOM 709 C C . ALA A 1 91 ? -15.407 -3.274 -1.278 1.00 87.75 91 ALA A C 1
ATOM 711 O O . ALA A 1 91 ? -14.784 -4.328 -1.389 1.00 87.75 91 ALA A O 1
ATOM 712 N N . GLN A 1 92 ? -16.426 -2.962 -2.080 1.00 80.00 92 GLN A N 1
ATOM 713 C CA . GLN A 1 92 ? -16.817 -3.770 -3.231 1.00 80.00 92 GLN A CA 1
ATOM 714 C C . GLN A 1 92 ? -15.782 -3.571 -4.347 1.00 80.00 92 GLN A C 1
ATOM 716 O O . GLN A 1 92 ? -15.516 -2.437 -4.751 1.00 80.00 92 GLN A O 1
ATOM 721 N N . VAL A 1 93 ? -15.164 -4.672 -4.783 1.00 62.28 93 VAL A N 1
ATOM 722 C CA . VAL A 1 93 ? -14.138 -4.722 -5.841 1.00 62.28 93 VAL A CA 1
ATOM 723 C C . VAL A 1 93 ? -14.770 -5.129 -7.160 1.00 62.28 93 VAL A C 1
ATOM 725 O O . VAL A 1 93 ? -15.584 -6.078 -7.136 1.00 62.28 93 VAL A O 1
#

pLDDT: mean 93.94, std 6.26, range [60.78, 98.12]

Nearest PDB structures (foldseek):
  7nj1-assembly1_A  TM=9.766E-01  e=6.677E-04  Homo sapiens
  4wnd-assembly1_A  TM=7.411E-01  e=3.094E-02  Homo sapiens
  2ifu-assembly4_D  TM=7.923E-01  e=5.606E-02  Danio rerio
  3ro2-assembly1_A  TM=7.316E-01  e=6.592E-02  Mus musculus
  4a1s-assembly1_B  TM=7.877E-01  e=2.545E-01  Drosophila melanogaster

Mean predicted aligned error: 3.19 Å

Secondary structure (DSSP, 8-state):
-TTHHHHHHHHHHHHHH-SSS----S-HHHHHHHHHHHHHHHHHTT-HHHHHHHHHHHHHHHHHTT-HHHHHHHHHHHHHHHHHTT-TTTT--

Foldseek 3Di:
DVCPVLVVVLVVLCVQLVDLAQGPDPDLVVVLVVLQVSLVVCVVVVNLVSSLVSLVSSLSNCVNVVNVPSVVVSLVSNLVSCVVVVNNVVNDD

InterPro domains:
  IPR011990 Tetratricopeptide-like helical domain superfamily [G3DSA:1.25.40.10] (12-92)